Protein AF-A0A9W4EVL5-F1 (afdb_monomer_lite)

Foldseek 3Di:
DDDDDPPPPVVVVVVVVPPPPPPVVVVVVVVVVVVVVVVVVVVVVVVVVCVVCVVVDPPLVVVLCVVCVVVVVVLVVVVVVLVVVLVVQLVVCVVVVPVVSNVVSVVCSVVVVVVSVVVCVVVVVVVVVVSVVVSVVVVVVPD

Secondary structure (DSSP, 8-state):
--PPP-TTSHHHHHTTSSS----HHHHHHHHHHHHHHHHHHHHHHHHHHHHHHHHHS-HHHHHHHHHHHHHHHHHHHHHHHHHHHHHHHHHHHHHTT-HHHHHHHHHHHHHHHHHHHHHHHHHHHHHHHHHHHHHHHHHHTT-

Organism: Bacillus thuringiensis subsp. tolworthi (NCBI:txid1442)

pLDDT: mean 71.2, std 13.58, range [39.56, 95.06]

Structure (mmCIF, N/CA/C/O backbone):
data_AF-A0A9W4EVL5-F1
#
_entry.id   AF-A0A9W4EVL5-F1
#
loop_
_atom_site.group_PDB
_atom_site.id
_atom_site.type_symbol
_atom_site.label_atom_id
_atom_site.label_alt_id
_atom_site.label_comp_id
_atom_site.label_asym_id
_atom_site.label_entity_id
_atom_site.label_seq_id
_atom_site.pdbx_PDB_ins_code
_atom_site.Cartn_x
_atom_site.Cartn_y
_atom_site.Cartn_z
_atom_site.occupancy
_atom_site.B_iso_or_equiv
_atom_site.auth_seq_id
_atom_site.auth_comp_id
_atom_site.auth_asym_id
_atom_site.auth_atom_id
_atom_site.pdbx_PDB_model_num
ATOM 1 N N . MET A 1 1 ? -37.205 37.446 54.147 1.00 54.25 1 MET A N 1
ATOM 2 C CA . MET A 1 1 ? -35.728 37.504 54.103 1.00 54.25 1 MET A CA 1
ATOM 3 C C . MET A 1 1 ? -35.204 36.149 53.656 1.00 54.25 1 MET A C 1
ATOM 5 O O . MET A 1 1 ? -35.253 35.211 54.437 1.00 54.25 1 MET A O 1
ATOM 9 N N . LYS A 1 2 ? -34.784 36.023 52.392 1.00 45.16 2 LYS A N 1
ATOM 10 C CA . LYS A 1 2 ? -34.043 34.858 51.892 1.00 45.16 2 LYS A CA 1
ATOM 11 C C . LYS A 1 2 ? -32.695 35.385 51.367 1.00 45.16 2 LYS A C 1
ATOM 13 O O . LYS A 1 2 ? -32.730 36.319 50.567 1.00 45.16 2 LYS A O 1
ATOM 18 N N . PRO A 1 3 ? -31.556 34.903 51.891 1.00 57.59 3 PRO A N 1
ATOM 19 C CA . PRO A 1 3 ? -30.225 35.399 51.539 1.00 57.59 3 PRO A CA 1
ATOM 20 C C . PRO A 1 3 ? -29.829 35.042 50.088 1.00 57.59 3 PRO A C 1
ATOM 22 O O . PRO A 1 3 ? -30.482 34.192 49.477 1.00 57.59 3 PRO A O 1
ATOM 25 N N . PRO A 1 4 ? -28.819 35.741 49.530 1.00 51.91 4 PRO A N 1
ATOM 26 C CA . PRO A 1 4 ? -28.567 35.859 48.092 1.00 51.91 4 PRO A CA 1
ATOM 27 C C . PRO A 1 4 ? -28.114 34.557 47.425 1.00 51.91 4 PRO A C 1
ATOM 29 O O . PRO A 1 4 ? -27.513 33.689 48.055 1.00 51.91 4 PRO A O 1
ATOM 32 N N . ALA A 1 5 ? -28.414 34.458 46.128 1.00 58.22 5 ALA A N 1
ATOM 33 C CA . ALA A 1 5 ? -27.964 33.395 45.245 1.00 58.22 5 ALA A CA 1
ATOM 34 C C . ALA A 1 5 ? -26.427 33.328 45.219 1.00 58.22 5 ALA A C 1
ATOM 36 O O . ALA A 1 5 ? -25.736 34.312 44.949 1.00 58.22 5 ALA A O 1
ATOM 37 N N . ASP A 1 6 ? -25.917 32.147 45.559 1.00 55.03 6 ASP A N 1
ATOM 38 C CA . ASP A 1 6 ? -24.513 31.755 45.499 1.00 55.03 6 ASP A CA 1
ATOM 39 C C . ASP A 1 6 ? -24.130 31.513 44.032 1.00 55.03 6 ASP A C 1
ATOM 41 O O . ASP A 1 6 ? -24.071 30.384 43.549 1.00 55.03 6 ASP A O 1
ATOM 45 N N . ASN A 1 7 ? -23.906 32.615 43.315 1.00 56.81 7 ASN A N 1
ATOM 46 C CA . ASN A 1 7 ? -23.470 32.654 41.915 1.00 56.81 7 ASN A CA 1
ATOM 47 C C . ASN A 1 7 ? -21.989 32.246 41.752 1.00 56.81 7 ASN A C 1
ATOM 49 O O . ASN A 1 7 ? -21.403 32.434 40.690 1.00 56.81 7 ASN A O 1
ATOM 53 N N . ASN A 1 8 ? -21.350 31.738 42.813 1.00 55.66 8 ASN A N 1
ATOM 54 C CA . ASN A 1 8 ? -19.906 31.529 42.877 1.00 55.66 8 ASN A CA 1
ATOM 55 C C . ASN A 1 8 ? -19.492 30.063 42.655 1.00 55.66 8 ASN A C 1
ATOM 57 O O . ASN A 1 8 ? -18.308 29.738 42.726 1.00 55.66 8 ASN A O 1
ATOM 61 N N . LYS A 1 9 ? -20.454 29.170 42.381 1.00 52.34 9 LYS A N 1
ATOM 62 C CA . LYS A 1 9 ? -20.202 27.742 42.111 1.00 52.34 9 LYS A CA 1
ATOM 63 C C . LYS A 1 9 ? -20.114 27.399 40.625 1.00 52.34 9 LYS A C 1
ATOM 65 O O . LYS A 1 9 ? -19.388 26.480 40.266 1.00 52.34 9 LYS A O 1
ATOM 70 N N . GLU A 1 10 ? -20.756 28.177 39.756 1.00 54.16 10 GLU A N 1
ATOM 71 C CA . GLU A 1 10 ? -20.760 27.914 38.308 1.00 54.16 10 GLU A CA 1
ATOM 72 C C . GLU A 1 10 ? -19.424 28.279 37.632 1.00 54.16 10 GLU A C 1
ATOM 74 O O . GLU A 1 10 ? -19.000 27.611 36.691 1.00 54.16 10 GLU A O 1
ATOM 79 N N . GLY A 1 11 ? -18.700 29.280 38.150 1.00 48.19 11 GLY A N 1
ATOM 80 C CA . GLY A 1 11 ? -17.384 29.680 37.626 1.00 48.19 11 GLY A CA 1
ATOM 81 C C . GLY A 1 11 ? -16.225 28.745 38.003 1.00 48.19 11 GLY A C 1
ATOM 82 O O . GLY A 1 11 ? -15.174 28.781 37.367 1.00 48.19 11 GLY A O 1
ATOM 83 N N . ALA A 1 12 ? -16.399 27.901 39.026 1.00 52.81 12 ALA A N 1
ATOM 84 C CA . ALA A 1 12 ? -15.363 26.977 39.493 1.00 52.81 12 ALA A CA 1
ATOM 85 C C . ALA A 1 12 ? -15.447 25.590 38.826 1.00 52.81 12 ALA A C 1
ATOM 87 O O . ALA A 1 12 ? -14.440 24.882 38.761 1.00 52.81 12 ALA A O 1
ATOM 88 N N . GLU A 1 13 ? -16.620 25.205 38.312 1.00 51.34 13 GLU A N 1
ATOM 89 C CA . GLU A 1 13 ? -16.799 23.946 37.578 1.00 51.34 13 GLU A CA 1
ATOM 90 C C . GLU A 1 13 ? -16.511 24.086 36.079 1.00 51.34 13 GLU A C 1
ATOM 92 O O . GLU A 1 13 ? -15.956 23.164 35.489 1.00 51.34 13 GLU A O 1
ATOM 97 N N . SER A 1 14 ? -16.762 25.246 35.463 1.00 49.12 14 SER A N 1
ATOM 98 C CA . SER A 1 14 ? -16.432 25.473 34.046 1.00 49.12 14 SER A CA 1
ATOM 99 C C . SER A 1 14 ? -14.920 25.434 33.769 1.00 49.12 14 SER A C 1
ATOM 101 O O . SER A 1 14 ? -14.491 24.882 32.759 1.00 49.12 14 SER A O 1
ATOM 103 N N . HIS A 1 15 ? -14.093 25.901 34.710 1.00 47.28 15 HIS A N 1
ATOM 104 C CA . HIS A 1 15 ? -12.629 25.885 34.589 1.00 47.28 15 HIS A CA 1
ATOM 105 C C . HIS A 1 15 ? -11.966 24.520 34.845 1.00 47.28 15 HIS A C 1
ATOM 107 O O . HIS A 1 15 ? -10.777 24.354 34.569 1.00 47.28 15 HIS A O 1
ATOM 113 N N . LYS A 1 16 ? -12.703 23.524 35.354 1.00 44.81 16 LYS A N 1
ATOM 114 C CA . LYS A 1 16 ? -12.183 22.161 35.582 1.00 44.81 16 LYS A CA 1
ATOM 115 C C . LYS A 1 16 ? -12.372 21.227 34.387 1.00 44.81 16 LYS A C 1
ATOM 117 O O . LYS A 1 16 ? -11.746 20.175 34.334 1.00 44.81 16 LYS A O 1
ATOM 122 N N . LEU A 1 17 ? -13.203 21.624 33.428 1.00 52.88 17 LEU A N 1
ATOM 123 C CA . LEU A 1 17 ? -13.528 20.836 32.237 1.00 52.88 17 LEU A CA 1
ATOM 124 C C . LEU A 1 17 ? -12.538 21.112 31.090 1.00 52.88 17 LEU A C 1
ATOM 126 O O . LEU A 1 17 ? -12.520 20.389 30.098 1.00 52.88 17 LEU A O 1
ATOM 130 N N . GLU A 1 18 ? -11.679 22.124 31.244 1.00 50.91 18 GLU A N 1
ATOM 131 C CA . GLU A 1 18 ? -10.698 22.541 30.236 1.00 50.91 18 GLU A CA 1
ATOM 132 C C . GLU A 1 18 ? -9.295 21.933 30.454 1.00 50.91 18 GLU A C 1
ATOM 134 O O . GLU A 1 18 ? -8.470 21.950 29.544 1.00 50.91 18 GLU A O 1
ATOM 139 N N . SER A 1 19 ? -9.008 21.340 31.625 1.00 49.78 19 SER A N 1
ATOM 140 C CA . SER A 1 19 ? -7.649 20.894 31.994 1.00 49.78 19 SER A CA 1
ATOM 141 C C . SER A 1 19 ? -7.402 19.377 32.003 1.00 49.78 19 SER A C 1
ATOM 143 O O . SER A 1 19 ? -6.265 18.960 32.218 1.00 49.78 19 SER A O 1
ATOM 145 N N . GLU A 1 20 ? -8.397 18.543 31.673 1.00 48.78 20 GLU A N 1
ATOM 146 C CA . GLU A 1 20 ? -8.204 17.096 31.429 1.00 48.78 20 GLU A CA 1
ATOM 147 C C . GLU A 1 20 ? -8.222 16.696 29.943 1.00 48.78 20 GLU A C 1
ATOM 149 O O . GLU A 1 20 ? -8.178 15.515 29.591 1.00 48.78 20 GLU A O 1
ATOM 154 N N . SER A 1 21 ? -8.189 17.670 29.031 1.00 49.25 21 SER A N 1
ATOM 155 C CA . SER A 1 21 ? -7.876 17.390 27.633 1.00 49.25 21 SER A CA 1
ATOM 156 C C . SER A 1 21 ? -6.372 17.141 27.519 1.00 49.25 21 SER A C 1
ATOM 158 O O . SER A 1 21 ? -5.583 18.065 27.310 1.00 49.25 21 SER A O 1
ATOM 160 N N . LYS A 1 22 ? -5.937 15.878 27.663 1.00 58.12 22 LYS A N 1
ATOM 161 C CA . LYS A 1 22 ? -4.644 15.456 27.095 1.00 58.12 22 LYS A CA 1
ATOM 162 C C . LYS A 1 22 ? -4.598 16.045 25.686 1.00 58.12 22 LYS A C 1
ATOM 164 O O . LYS A 1 22 ? -5.509 15.740 24.915 1.00 58.12 22 LYS A O 1
ATOM 169 N N . PRO A 1 23 ? -3.602 16.884 25.346 1.00 61.34 23 PRO A N 1
ATOM 170 C CA . PRO A 1 23 ? -3.645 17.660 24.121 1.00 61.34 23 PRO A CA 1
ATOM 171 C C . PRO A 1 23 ? -3.837 16.686 22.968 1.00 61.34 23 PRO A C 1
ATOM 173 O O . PRO A 1 23 ? -2.976 15.845 22.714 1.00 61.34 23 PRO A O 1
ATOM 176 N N . ILE A 1 24 ? -4.992 16.766 22.307 1.00 63.97 24 ILE A N 1
ATOM 177 C CA . ILE A 1 24 ? -5.387 15.886 21.199 1.00 63.97 24 ILE A CA 1
ATOM 178 C C . ILE A 1 24 ? -4.279 15.9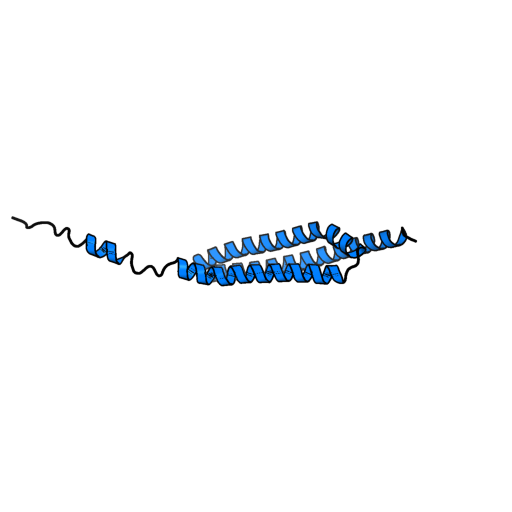01 20.133 1.00 63.97 24 ILE A C 1
ATOM 180 O O . ILE A 1 24 ? -3.944 14.875 19.550 1.00 63.97 24 ILE A O 1
ATOM 184 N N . TRP A 1 25 ? -3.591 17.039 20.012 1.00 69.19 25 TRP A N 1
ATOM 185 C CA . TRP A 1 25 ? -2.368 17.250 19.242 1.00 69.19 25 TRP A CA 1
ATOM 186 C C . TRP A 1 25 ? -1.228 16.262 19.526 1.00 69.19 25 TRP A C 1
ATOM 188 O O . TRP A 1 25 ? -0.523 15.881 18.597 1.00 69.19 25 TRP A O 1
ATOM 198 N N . LYS A 1 26 ? -1.037 15.809 20.770 1.00 72.62 26 LYS A N 1
ATOM 199 C CA . LYS A 1 26 ? -0.008 14.823 21.149 1.00 72.62 26 LYS A CA 1
ATOM 200 C C . LYS A 1 26 ? -0.378 13.406 20.697 1.00 72.62 26 LYS A C 1
ATOM 202 O O . LYS A 1 26 ? 0.486 12.677 20.223 1.00 72.62 26 LYS A O 1
ATOM 207 N N . SER A 1 27 ? -1.661 13.037 20.765 1.00 69.06 27 SER A N 1
ATOM 208 C CA . SER A 1 27 ? -2.149 11.768 20.194 1.00 69.06 27 SER A CA 1
ATOM 209 C C . SER A 1 27 ? -2.168 11.796 18.666 1.00 69.06 27 SER A C 1
ATOM 211 O O . SER A 1 27 ? -1.765 10.827 18.030 1.00 69.06 27 SER A O 1
ATOM 213 N N . MET A 1 28 ? -2.573 12.917 18.063 1.00 77.31 28 MET A N 1
ATOM 214 C CA . MET A 1 28 ? -2.560 13.095 16.611 1.00 77.31 28 MET A CA 1
ATOM 215 C C . MET A 1 28 ? -1.137 13.069 16.059 1.00 77.31 28 MET A C 1
ATOM 217 O O . MET A 1 28 ? -0.908 12.394 15.067 1.00 77.31 28 MET A O 1
ATOM 221 N N . SER A 1 29 ? -0.168 13.724 16.708 1.00 78.38 29 SER A N 1
ATOM 222 C CA . SER A 1 29 ? 1.241 13.684 16.282 1.00 78.38 29 SER A CA 1
ATOM 223 C C . SER A 1 29 ? 1.862 12.295 16.437 1.00 78.38 29 SER A C 1
ATOM 225 O O . SER A 1 29 ? 2.562 11.852 15.529 1.00 78.38 29 SER A O 1
ATOM 227 N N . MET A 1 30 ? 1.541 11.549 17.500 1.00 85.00 30 MET A N 1
ATOM 228 C CA . MET A 1 30 ? 1.991 10.158 17.647 1.00 85.00 30 MET A CA 1
ATOM 229 C C . MET A 1 30 ? 1.399 9.211 16.585 1.00 85.00 30 MET A C 1
ATOM 231 O O . MET A 1 30 ? 2.000 8.180 16.303 1.00 85.00 30 MET A O 1
ATOM 235 N N . PHE A 1 31 ? 0.266 9.562 15.964 1.00 84.50 31 PHE A N 1
ATOM 236 C CA . PHE A 1 31 ? -0.319 8.829 14.832 1.00 84.50 31 PHE A CA 1
ATOM 237 C C . PHE A 1 31 ? 0.176 9.348 13.468 1.00 84.50 31 PHE A C 1
ATOM 239 O O . PHE A 1 31 ? 0.420 8.568 12.550 1.00 84.50 31 PHE A O 1
ATOM 246 N N . LEU A 1 32 ? 0.384 10.663 13.336 1.00 87.50 32 LEU A N 1
ATOM 247 C CA . LEU A 1 32 ? 0.889 11.305 12.120 1.00 87.50 32 LEU A CA 1
ATOM 248 C C . LEU A 1 32 ? 2.327 10.898 11.817 1.00 87.50 32 LEU A C 1
ATOM 250 O O . LEU A 1 32 ? 2.641 10.639 10.665 1.00 87.50 32 LEU A O 1
ATOM 254 N N . VAL A 1 33 ? 3.198 10.838 12.827 1.00 90.44 33 VAL A N 1
ATOM 255 C CA . VAL A 1 33 ? 4.610 10.465 12.646 1.00 90.44 33 VAL A CA 1
ATOM 256 C C . VAL A 1 33 ? 4.754 9.098 11.959 1.00 90.44 33 VAL A C 1
ATOM 258 O O . VAL A 1 33 ? 5.390 9.045 10.905 1.00 90.44 33 VAL A O 1
ATOM 261 N N . PRO A 1 34 ? 4.150 8.001 12.461 1.00 91.44 34 PRO A N 1
ATOM 262 C CA . PRO A 1 34 ? 4.226 6.709 11.787 1.00 91.44 34 PRO A CA 1
ATOM 263 C C . PRO A 1 34 ? 3.479 6.692 10.447 1.00 91.44 34 PRO A C 1
ATOM 265 O O . PRO A 1 34 ? 3.949 6.043 9.516 1.00 91.44 34 PRO A O 1
ATOM 268 N N . LEU A 1 35 ? 2.371 7.429 10.301 1.00 89.75 35 LEU A N 1
ATOM 269 C CA . LEU A 1 35 ? 1.641 7.528 9.032 1.00 89.75 35 LEU A CA 1
ATOM 270 C C . LEU A 1 35 ? 2.486 8.190 7.932 1.00 89.75 35 LEU A C 1
ATOM 272 O O . LEU A 1 35 ? 2.580 7.675 6.818 1.00 89.75 35 LEU A O 1
ATOM 276 N N . LEU A 1 36 ? 3.117 9.322 8.240 1.00 92.06 36 LEU A N 1
ATOM 277 C CA . LEU A 1 36 ? 3.995 10.047 7.324 1.00 92.06 36 LEU A CA 1
ATOM 278 C C . LEU A 1 36 ? 5.230 9.216 6.996 1.00 92.06 36 LEU A C 1
ATOM 280 O O . LEU A 1 36 ? 5.584 9.085 5.828 1.00 92.06 36 LEU A O 1
ATOM 284 N N . LEU A 1 37 ? 5.844 8.598 8.008 1.00 93.62 37 LEU A N 1
ATOM 285 C CA . LEU A 1 37 ? 6.991 7.721 7.812 1.00 93.62 37 LEU A CA 1
ATOM 286 C C . LEU A 1 37 ? 6.633 6.543 6.897 1.00 93.62 37 LEU A C 1
ATOM 288 O O . LEU A 1 37 ? 7.369 6.261 5.957 1.00 93.62 37 LEU A O 1
ATOM 292 N N . SER A 1 38 ? 5.476 5.908 7.105 1.00 93.19 38 SER A N 1
ATOM 293 C CA . SER A 1 38 ? 4.972 4.837 6.240 1.00 93.19 38 SER A CA 1
ATOM 294 C C . SER A 1 38 ? 4.799 5.299 4.789 1.00 93.19 38 SER A C 1
ATOM 296 O O . SER A 1 38 ? 5.269 4.615 3.881 1.00 93.19 38 SER A O 1
ATOM 298 N N . ASN A 1 39 ? 4.217 6.482 4.562 1.00 93.81 39 ASN A N 1
ATOM 299 C CA . ASN A 1 39 ? 4.060 7.052 3.219 1.00 93.81 39 ASN A CA 1
ATOM 300 C C . ASN A 1 39 ? 5.411 7.371 2.556 1.00 93.81 39 ASN A C 1
ATOM 302 O O . ASN A 1 39 ? 5.602 7.100 1.368 1.00 93.81 39 ASN A O 1
ATOM 306 N N . VAL A 1 40 ? 6.373 7.912 3.310 1.00 95.06 40 VAL A N 1
ATOM 307 C CA . VAL A 1 40 ? 7.728 8.195 2.811 1.00 95.06 40 VAL A CA 1
ATOM 308 C C . VAL A 1 40 ? 8.445 6.901 2.443 1.00 95.06 40 VAL A C 1
ATOM 310 O O . VAL A 1 40 ? 8.964 6.796 1.334 1.00 95.06 40 VAL A O 1
ATOM 313 N N . LEU A 1 41 ? 8.436 5.894 3.321 1.00 94.12 41 LEU A N 1
ATOM 314 C CA . LEU A 1 41 ? 9.039 4.586 3.045 1.00 94.12 41 LEU A CA 1
ATOM 315 C C . LEU A 1 41 ? 8.408 3.930 1.814 1.00 94.12 41 LEU A C 1
ATOM 317 O O . LEU A 1 41 ? 9.125 3.394 0.971 1.00 94.12 41 LEU A O 1
ATOM 321 N N . GLN A 1 42 ? 7.083 4.009 1.683 1.00 91.00 42 GLN A N 1
ATOM 322 C CA . GLN A 1 42 ? 6.373 3.500 0.515 1.00 91.00 42 GLN A CA 1
ATOM 323 C C . GLN A 1 42 ? 6.815 4.214 -0.771 1.00 91.00 42 GLN A C 1
ATOM 325 O O . GLN A 1 42 ? 7.129 3.551 -1.758 1.00 91.00 42 GLN A O 1
ATOM 330 N N . SER A 1 43 ? 6.896 5.546 -0.751 1.00 91.19 43 SER A N 1
ATOM 331 C CA . SER A 1 43 ? 7.311 6.360 -1.903 1.00 91.19 43 SER A CA 1
ATOM 332 C C . SER A 1 43 ? 8.759 6.073 -2.301 1.00 91.19 43 SER A C 1
ATOM 334 O O . SER A 1 43 ? 9.061 5.856 -3.472 1.00 91.19 43 SER A O 1
ATOM 336 N N . VAL A 1 44 ? 9.657 5.989 -1.318 1.00 93.94 44 VAL A N 1
ATOM 337 C CA . VAL A 1 44 ? 11.061 5.619 -1.522 1.00 93.94 44 VAL A CA 1
ATOM 338 C C . VAL A 1 44 ? 11.164 4.217 -2.127 1.00 93.94 44 VAL A C 1
ATOM 340 O O . VAL A 1 44 ? 11.908 4.030 -3.084 1.00 93.94 44 VAL A O 1
ATOM 343 N N . GLY A 1 45 ? 10.373 3.251 -1.653 1.00 89.56 45 GLY A N 1
ATOM 344 C CA . GLY A 1 45 ? 10.313 1.908 -2.235 1.00 89.56 45 GLY A CA 1
ATOM 345 C C . GLY A 1 45 ? 9.879 1.903 -3.704 1.00 89.56 45 GLY A C 1
ATOM 346 O O . GLY A 1 45 ? 10.496 1.219 -4.521 1.00 89.56 45 GLY A O 1
ATOM 347 N N . GLN A 1 46 ? 8.873 2.706 -4.064 1.00 85.81 46 GLN A N 1
ATOM 348 C CA . GLN A 1 46 ? 8.445 2.862 -5.460 1.00 85.81 46 GLN A CA 1
ATOM 349 C C . GLN A 1 46 ? 9.561 3.459 -6.331 1.00 85.81 46 GLN A C 1
ATOM 351 O O . GLN A 1 46 ? 9.829 2.951 -7.421 1.00 85.81 46 GLN A O 1
ATOM 356 N N . LEU A 1 47 ? 10.261 4.485 -5.833 1.00 86.69 47 LEU A N 1
ATOM 357 C CA . LEU A 1 47 ? 11.395 5.104 -6.526 1.00 86.69 47 LEU A CA 1
ATOM 358 C C . LEU A 1 47 ? 12.564 4.128 -6.702 1.00 86.69 47 LEU A C 1
ATOM 360 O O . LEU A 1 47 ? 13.126 4.039 -7.790 1.00 86.69 47 LEU A O 1
ATOM 364 N N . PHE A 1 48 ? 12.908 3.356 -5.669 1.00 87.00 48 PHE A N 1
ATOM 365 C CA . PHE A 1 48 ? 13.926 2.310 -5.771 1.00 87.00 48 PHE A CA 1
ATOM 366 C C . PHE A 1 48 ? 13.541 1.248 -6.796 1.00 87.00 48 PHE A C 1
ATOM 368 O O . PHE A 1 48 ? 14.380 0.880 -7.613 1.00 87.00 48 PHE A O 1
ATOM 375 N N . GLY A 1 49 ? 12.285 0.794 -6.803 1.00 82.19 49 GLY A N 1
ATOM 376 C CA . GLY A 1 49 ? 11.781 -0.130 -7.817 1.00 82.19 49 GLY A CA 1
ATOM 377 C C . GLY A 1 49 ? 11.966 0.426 -9.228 1.00 82.19 49 GLY A C 1
ATOM 378 O O . GLY A 1 49 ? 12.519 -0.255 -10.085 1.00 82.19 49 GLY A O 1
ATOM 379 N N . MET A 1 50 ? 11.602 1.691 -9.449 1.00 75.44 50 MET A N 1
ATOM 380 C CA . MET A 1 50 ? 11.768 2.361 -10.740 1.00 75.44 50 MET A CA 1
ATOM 381 C C . MET A 1 50 ? 13.238 2.520 -11.147 1.00 75.44 50 MET A C 1
ATOM 383 O O . MET A 1 50 ? 13.574 2.281 -12.302 1.00 75.44 50 MET A O 1
ATOM 387 N N . VAL A 1 51 ? 14.127 2.894 -10.224 1.00 80.81 51 VAL A N 1
ATOM 388 C CA . VAL A 1 51 ? 15.565 3.062 -10.498 1.00 80.81 51 VAL A CA 1
ATOM 389 C C . VAL A 1 51 ? 16.241 1.718 -10.768 1.00 80.81 51 VAL A C 1
ATOM 391 O O . VAL A 1 51 ? 17.050 1.615 -11.687 1.00 80.81 51 VAL A O 1
ATOM 394 N N . VAL A 1 52 ? 15.914 0.680 -9.993 1.00 78.12 52 VAL A N 1
ATOM 395 C CA . VAL A 1 52 ? 16.451 -0.672 -10.196 1.00 78.12 52 VAL A CA 1
ATOM 396 C C . VAL A 1 52 ? 15.946 -1.232 -11.518 1.00 78.12 52 VAL A C 1
ATOM 398 O O . VAL A 1 52 ? 16.759 -1.633 -12.337 1.00 78.12 52 VAL A O 1
ATOM 401 N N . VAL A 1 53 ? 14.643 -1.181 -11.792 1.00 68.69 53 VAL A N 1
ATOM 402 C CA . VAL A 1 53 ? 14.093 -1.605 -13.087 1.00 68.69 53 VAL A CA 1
ATOM 403 C C . VAL A 1 53 ? 14.726 -0.786 -14.216 1.00 68.69 53 VAL A C 1
ATOM 405 O O . VAL A 1 53 ? 15.293 -1.364 -15.132 1.00 68.69 53 VAL A O 1
ATOM 408 N N . GLY A 1 54 ? 14.771 0.542 -14.113 1.00 66.69 54 GLY A N 1
ATOM 409 C CA . GLY A 1 54 ? 15.330 1.421 -15.145 1.00 66.69 54 GLY A CA 1
ATOM 410 C C . GLY A 1 54 ? 16.829 1.246 -15.419 1.00 66.69 54 GLY A C 1
ATOM 411 O O . GLY A 1 54 ? 17.282 1.581 -16.508 1.00 66.69 54 GLY A O 1
ATOM 412 N N . ARG A 1 55 ? 17.614 0.711 -14.471 1.00 68.12 55 ARG A N 1
ATOM 413 C CA . ARG A 1 55 ? 19.042 0.405 -14.686 1.00 68.12 55 ARG A CA 1
ATOM 414 C C . ARG A 1 55 ? 19.275 -0.972 -15.315 1.00 68.12 55 ARG A C 1
ATOM 416 O O . ARG A 1 55 ? 20.349 -1.200 -15.863 1.00 68.12 55 ARG A O 1
ATOM 423 N N . TRP A 1 56 ? 18.306 -1.883 -15.209 1.00 61.94 56 TRP A N 1
ATOM 424 C CA . TRP A 1 56 ? 18.375 -3.246 -15.754 1.00 61.94 56 TRP A CA 1
ATOM 425 C C . TRP A 1 56 ? 17.666 -3.380 -17.108 1.00 61.94 56 TRP A C 1
ATOM 427 O O . TRP A 1 56 ? 18.034 -4.236 -17.907 1.00 61.94 56 TRP A O 1
ATOM 437 N N . LEU A 1 57 ? 16.673 -2.532 -17.366 1.00 59.91 57 LEU A N 1
ATOM 438 C CA . LEU A 1 57 ? 15.844 -2.527 -18.562 1.00 59.91 57 LEU A CA 1
ATOM 439 C C . LEU A 1 57 ? 16.383 -1.464 -19.536 1.00 59.91 57 LEU A C 1
ATOM 441 O O . LEU A 1 57 ? 16.423 -0.276 -19.222 1.00 59.91 57 LEU A O 1
ATOM 445 N N . GLY A 1 58 ? 16.857 -1.890 -20.710 1.00 60.44 58 GLY A N 1
ATOM 446 C CA . GLY A 1 58 ? 17.364 -0.984 -21.750 1.00 60.44 58 GLY A CA 1
ATOM 447 C C . GLY A 1 58 ? 16.259 -0.087 -22.330 1.00 60.44 58 GLY A C 1
ATOM 448 O O . GLY A 1 58 ? 15.082 -0.263 -22.034 1.00 60.44 58 GLY A O 1
ATOM 449 N N . VAL A 1 59 ? 16.602 0.859 -23.213 1.00 59.84 59 VAL A N 1
ATOM 450 C CA . VAL A 1 59 ? 15.659 1.854 -23.788 1.00 59.84 59 VAL A CA 1
ATOM 451 C C . VAL A 1 59 ? 14.368 1.229 -24.367 1.00 59.84 59 VAL A C 1
ATOM 453 O O . VAL A 1 59 ? 13.302 1.836 -24.285 1.00 59.84 59 VAL A O 1
ATOM 456 N N . ASN A 1 60 ? 14.436 -0.007 -24.881 1.00 59.59 60 ASN A N 1
ATOM 457 C CA . ASN A 1 60 ? 13.277 -0.764 -25.383 1.00 59.59 60 ASN A CA 1
ATOM 458 C C . ASN A 1 60 ? 12.297 -1.217 -24.291 1.00 59.59 60 ASN A C 1
ATOM 460 O O . ASN A 1 60 ? 11.089 -1.230 -24.507 1.00 59.59 60 ASN A O 1
ATOM 464 N N . ASP A 1 61 ? 12.797 -1.567 -23.116 1.00 59.72 61 ASP A N 1
ATOM 465 C CA . ASP A 1 61 ? 11.969 -2.034 -22.011 1.00 59.72 61 ASP A CA 1
ATOM 466 C C . ASP A 1 61 ? 11.270 -0.860 -21.296 1.00 59.72 61 ASP A C 1
ATOM 468 O O . ASP A 1 61 ? 10.148 -0.984 -20.803 1.00 59.72 61 ASP A O 1
ATOM 472 N N . LEU A 1 62 ? 11.894 0.324 -21.302 1.00 59.38 62 LEU A N 1
ATOM 473 C CA . LEU A 1 62 ? 11.301 1.548 -20.760 1.00 59.38 62 LEU A CA 1
ATOM 474 C C . LEU A 1 62 ? 10.098 2.031 -21.598 1.00 59.38 62 LEU A C 1
ATOM 476 O O . LEU A 1 62 ? 9.124 2.544 -21.044 1.00 59.38 62 LEU A O 1
ATOM 480 N N . ALA A 1 63 ? 10.131 1.819 -22.920 1.00 64.31 63 ALA A N 1
ATOM 481 C CA . ALA A 1 63 ? 9.002 2.081 -23.818 1.00 64.31 63 ALA A CA 1
ATOM 482 C C . ALA A 1 63 ? 7.829 1.107 -23.592 1.00 64.31 63 ALA A C 1
ATOM 484 O O . ALA A 1 63 ? 6.666 1.501 -23.673 1.00 64.31 63 ALA A O 1
ATOM 485 N N . ALA A 1 64 ? 8.115 -0.151 -23.248 1.00 64.88 64 ALA A N 1
ATOM 486 C CA . ALA A 1 64 ? 7.082 -1.108 -22.858 1.00 64.88 64 ALA A CA 1
ATOM 487 C C . ALA A 1 64 ? 6.417 -0.710 -21.527 1.00 64.88 64 ALA A C 1
ATOM 489 O O . ALA A 1 64 ? 5.193 -0.769 -21.404 1.00 64.88 64 ALA A O 1
ATOM 490 N N . ILE A 1 65 ? 7.200 -0.226 -20.553 1.00 69.25 65 ILE A N 1
ATOM 491 C CA . ILE A 1 65 ? 6.681 0.262 -19.266 1.00 69.25 65 ILE A CA 1
ATOM 492 C C . ILE A 1 65 ? 5.743 1.461 -19.454 1.00 69.25 65 ILE A C 1
ATOM 494 O O . ILE A 1 65 ? 4.689 1.503 -18.820 1.00 69.25 65 ILE A O 1
ATOM 498 N N . SER A 1 66 ? 6.074 2.421 -20.326 1.00 68.62 66 SER A N 1
ATOM 499 C CA . SER A 1 66 ? 5.215 3.593 -20.555 1.00 68.62 66 SER A CA 1
ATOM 500 C C . SER A 1 66 ? 3.883 3.229 -21.221 1.00 68.62 66 SER A C 1
ATOM 502 O O . SER A 1 66 ? 2.853 3.798 -20.863 1.00 68.62 66 SER A O 1
ATOM 504 N N . ALA A 1 67 ? 3.872 2.229 -22.111 1.00 71.62 67 ALA A N 1
ATOM 505 C CA . ALA A 1 67 ? 2.646 1.680 -22.691 1.00 71.62 67 ALA A CA 1
ATOM 506 C C . ALA A 1 67 ? 1.799 0.900 -21.666 1.00 71.62 67 ALA A C 1
ATOM 508 O O . ALA A 1 67 ? 0.572 0.904 -21.746 1.00 71.62 67 ALA A O 1
ATOM 509 N N . PHE A 1 68 ? 2.435 0.267 -20.675 1.00 73.12 68 PHE A N 1
ATOM 510 C CA . PHE A 1 68 ? 1.745 -0.457 -19.600 1.00 73.12 68 PHE A CA 1
ATOM 511 C C . PHE A 1 68 ? 1.273 0.443 -18.453 1.00 73.12 68 PHE A C 1
ATOM 513 O O . PHE A 1 68 ? 0.395 0.053 -17.683 1.00 73.12 68 PHE A O 1
ATOM 520 N N . PHE A 1 69 ? 1.828 1.650 -18.336 1.00 76.19 69 PHE A N 1
ATOM 521 C CA . PHE A 1 69 ? 1.567 2.562 -17.225 1.00 76.19 69 PHE A CA 1
ATOM 522 C C . PHE A 1 69 ? 0.077 2.912 -17.041 1.00 76.19 69 PHE A C 1
ATOM 524 O O . PHE A 1 69 ? -0.394 2.828 -15.907 1.00 76.19 69 PHE A O 1
ATOM 531 N N . PRO A 1 70 ? -0.713 3.225 -18.094 1.00 77.44 70 PRO A N 1
ATOM 532 C CA . PRO A 1 70 ? -2.144 3.503 -17.941 1.00 77.44 70 PRO A CA 1
ATOM 533 C C . PRO A 1 70 ? -2.938 2.292 -17.436 1.00 77.44 70 PRO A C 1
ATOM 535 O O . PRO A 1 70 ? -3.834 2.439 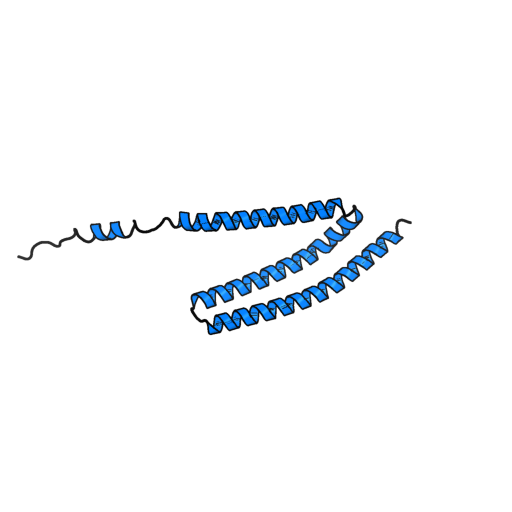-16.606 1.00 77.44 70 PRO A O 1
ATOM 538 N N . LEU A 1 71 ? -2.588 1.090 -17.902 1.00 75.94 71 LEU A N 1
ATOM 539 C CA . LEU A 1 71 ? -3.220 -0.152 -17.464 1.00 75.94 71 LEU A CA 1
ATOM 540 C C . LEU A 1 71 ? -2.887 -0.448 -16.000 1.00 75.94 71 LEU A C 1
ATOM 542 O O . LEU A 1 71 ? -3.784 -0.735 -15.210 1.00 75.94 71 LEU A O 1
ATOM 546 N N . PHE A 1 72 ? -1.610 -0.338 -15.630 1.00 78.19 72 PHE A N 1
ATOM 547 C CA . PHE A 1 72 ? -1.160 -0.501 -14.252 1.00 78.19 72 PHE A CA 1
ATOM 548 C C . PHE A 1 72 ? -1.840 0.510 -13.322 1.00 78.19 72 PHE A C 1
ATOM 550 O O . PHE A 1 72 ? -2.335 0.135 -12.262 1.00 78.19 72 PHE A O 1
ATOM 557 N N . PHE A 1 73 ? -1.935 1.773 -13.744 1.00 81.75 73 PHE A N 1
ATOM 558 C CA . PHE A 1 73 ? -2.625 2.817 -12.996 1.00 81.75 73 PHE A CA 1
ATOM 559 C C . PHE A 1 73 ? -4.103 2.480 -12.771 1.00 81.75 73 PHE A C 1
ATOM 561 O O . PHE A 1 73 ? -4.564 2.532 -11.634 1.00 81.75 73 PHE A O 1
ATOM 568 N N . LEU A 1 74 ? -4.829 2.059 -13.815 1.00 82.88 74 LEU A N 1
ATOM 569 C CA . LEU A 1 74 ? -6.230 1.635 -13.707 1.00 82.88 74 LEU A CA 1
ATOM 570 C C . LEU A 1 74 ? -6.389 0.491 -12.700 1.00 82.88 74 LEU A C 1
ATOM 572 O O . LEU A 1 74 ? -7.271 0.532 -11.842 1.00 82.88 74 LEU A O 1
ATOM 576 N N . LEU A 1 75 ? -5.498 -0.498 -12.776 1.00 78.31 75 LEU A N 1
ATOM 577 C CA .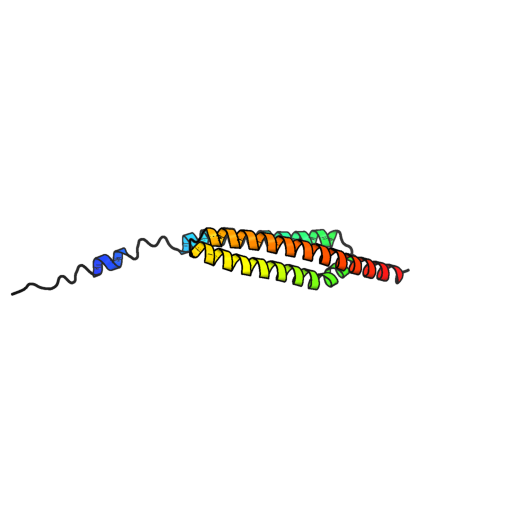 LEU A 1 75 ? -5.467 -1.646 -11.878 1.00 78.31 75 LEU A CA 1
ATOM 578 C C . LEU A 1 75 ? -5.306 -1.216 -10.414 1.00 78.31 75 LEU A C 1
ATOM 580 O O . LEU A 1 75 ? -6.084 -1.608 -9.545 1.00 78.31 75 LEU A O 1
ATOM 584 N N . VAL A 1 76 ? -4.301 -0.379 -10.150 1.00 81.94 76 VAL A N 1
ATOM 585 C CA . VAL A 1 76 ? -3.982 0.123 -8.813 1.00 81.94 76 VAL A CA 1
ATOM 586 C C . VAL A 1 76 ? -5.119 0.995 -8.281 1.00 81.94 76 VAL A C 1
ATOM 588 O O . VAL A 1 76 ? -5.540 0.805 -7.142 1.00 81.94 76 VAL A O 1
ATOM 591 N N . SER A 1 77 ? -5.677 1.898 -9.095 1.00 85.19 77 SER A N 1
ATOM 592 C CA . SER A 1 77 ? -6.831 2.720 -8.711 1.00 85.19 77 SER A CA 1
ATOM 593 C C . SER A 1 77 ? -8.051 1.874 -8.358 1.00 85.19 77 SER A C 1
ATOM 595 O O . SER A 1 77 ? -8.743 2.179 -7.388 1.00 85.19 77 SER A O 1
ATOM 597 N N . PHE A 1 78 ? -8.299 0.791 -9.095 1.00 83.50 78 PHE A N 1
ATOM 598 C CA . PHE A 1 78 ? -9.398 -0.124 -8.808 1.00 83.50 78 PHE A CA 1
ATOM 599 C C . PHE A 1 78 ? -9.214 -0.824 -7.454 1.00 83.50 78 PHE A C 1
ATOM 601 O O . PHE A 1 78 ? -10.123 -0.818 -6.622 1.00 83.50 78 PHE A O 1
ATOM 608 N N . VAL A 1 79 ? -8.011 -1.347 -7.188 1.00 80.25 79 VAL A N 1
ATOM 609 C CA . VAL A 1 79 ? -7.664 -1.981 -5.904 1.00 80.25 79 VAL A CA 1
ATOM 610 C C . VAL A 1 79 ? -7.797 -0.996 -4.741 1.00 80.25 79 VAL A C 1
ATOM 612 O O . VAL A 1 79 ? -8.405 -1.327 -3.722 1.00 80.25 79 VAL A O 1
ATOM 615 N N . ILE A 1 80 ? -7.285 0.229 -4.895 1.00 85.19 80 ILE A N 1
ATOM 616 C CA . ILE A 1 80 ? -7.416 1.286 -3.883 1.00 85.19 80 ILE A CA 1
ATOM 617 C C . ILE A 1 80 ? -8.892 1.635 -3.654 1.00 85.19 80 ILE A C 1
ATOM 619 O O . ILE A 1 80 ? -9.307 1.789 -2.506 1.00 85.19 80 ILE A O 1
ATOM 623 N N . GLY A 1 81 ? -9.703 1.717 -4.713 1.00 86.88 81 GLY A N 1
ATOM 624 C CA . GLY A 1 81 ? -11.137 1.995 -4.617 1.00 86.88 81 GLY A CA 1
ATOM 625 C C . GLY A 1 81 ? -11.887 0.948 -3.792 1.00 86.88 81 GLY A C 1
ATOM 626 O O . GLY A 1 81 ? -12.630 1.295 -2.873 1.00 86.88 81 GLY A O 1
ATOM 627 N N . ILE A 1 82 ? -11.638 -0.336 -4.058 1.00 81.44 82 ILE A N 1
ATOM 628 C CA . ILE A 1 82 ? -12.241 -1.443 -3.302 1.00 81.44 82 ILE A CA 1
ATOM 629 C C . ILE A 1 82 ? -11.749 -1.459 -1.854 1.00 81.44 82 ILE A C 1
ATOM 631 O O . ILE A 1 82 ? -12.557 -1.620 -0.936 1.00 81.44 82 ILE A O 1
ATOM 635 N N . GLY A 1 83 ? -10.446 -1.267 -1.632 1.00 82.44 83 GLY A N 1
ATOM 636 C CA . GLY A 1 83 ? -9.866 -1.211 -0.290 1.00 82.44 83 GLY A CA 1
ATOM 637 C C . GLY A 1 83 ? -10.454 -0.070 0.540 1.00 82.44 83 GLY A C 1
ATOM 638 O O . GLY A 1 83 ? -10.845 -0.274 1.688 1.00 82.44 83 GLY A O 1
ATOM 639 N N . SER A 1 84 ? -10.597 1.111 -0.065 1.00 83.25 84 SER A N 1
ATOM 640 C CA . SER A 1 84 ? -11.209 2.283 0.565 1.00 83.25 84 SER A CA 1
ATOM 641 C C . SER A 1 84 ? -12.688 2.047 0.897 1.00 83.25 84 SER A C 1
ATOM 643 O O . SER A 1 84 ? -13.095 2.227 2.045 1.00 83.25 84 SER A O 1
ATOM 645 N N . GLY A 1 85 ? -13.482 1.540 -0.055 1.00 82.25 85 GLY A N 1
ATOM 646 C CA . GLY A 1 85 ? -14.896 1.219 0.176 1.00 82.25 85 GLY A CA 1
ATOM 647 C C . GLY A 1 85 ? -15.105 0.160 1.264 1.00 82.25 85 GLY A C 1
ATOM 648 O O . GLY A 1 85 ? -15.983 0.302 2.116 1.00 82.25 85 GLY A O 1
ATOM 649 N N . SER A 1 86 ? -14.249 -0.862 1.294 1.00 79.00 86 SER A N 1
ATOM 650 C CA . SER A 1 86 ? -14.292 -1.913 2.317 1.00 79.00 86 SER A CA 1
ATOM 651 C C . SER A 1 86 ? -13.904 -1.377 3.698 1.00 79.00 86 SER A C 1
ATOM 653 O O . SER A 1 86 ? -14.576 -1.676 4.683 1.00 79.00 86 SER A O 1
ATOM 655 N N . SER A 1 87 ? -12.870 -0.532 3.778 1.00 79.31 87 SER A N 1
ATOM 656 C CA . SER A 1 87 ? -12.432 0.111 5.026 1.00 79.31 87 SER A CA 1
ATOM 657 C C . SER A 1 87 ? -13.541 0.961 5.661 1.00 79.31 87 SER A C 1
ATOM 659 O O . SER A 1 87 ? -13.754 0.896 6.872 1.00 79.31 87 SER A O 1
ATOM 661 N N . ILE A 1 88 ? -14.319 1.686 4.846 1.00 82.12 88 ILE A N 1
ATOM 662 C CA . ILE A 1 88 ? -15.476 2.467 5.317 1.00 82.12 88 ILE A CA 1
ATOM 663 C C . ILE A 1 88 ? -16.539 1.552 5.941 1.00 82.12 88 ILE A C 1
ATOM 665 O O . ILE A 1 88 ? -17.003 1.820 7.051 1.00 82.12 88 ILE A O 1
ATOM 669 N N . LEU A 1 89 ? -16.903 0.457 5.264 1.00 77.25 89 LEU A N 1
ATOM 670 C CA . LEU A 1 89 ? -17.887 -0.508 5.773 1.00 77.25 89 LEU A CA 1
ATOM 671 C C . LEU A 1 89 ? -17.421 -1.160 7.084 1.00 77.25 89 LEU A C 1
ATOM 673 O O . LEU A 1 89 ? -18.208 -1.298 8.022 1.00 77.25 89 LEU A O 1
ATOM 677 N N . ILE A 1 90 ? -16.134 -1.508 7.175 1.00 77.12 90 ILE A N 1
ATOM 678 C CA . ILE A 1 90 ? -15.520 -2.051 8.393 1.00 77.12 90 ILE A CA 1
ATOM 679 C C . ILE A 1 90 ? -15.582 -1.021 9.528 1.00 77.12 90 ILE A C 1
ATOM 681 O O . ILE A 1 90 ? -15.996 -1.362 10.635 1.00 77.12 90 ILE A O 1
ATOM 685 N N . GLY A 1 91 ? -15.238 0.242 9.259 1.00 78.50 91 GLY A N 1
ATOM 686 C CA . GLY A 1 91 ? -15.300 1.325 10.243 1.00 78.50 91 GLY A CA 1
ATOM 687 C C . GLY A 1 91 ? -16.714 1.566 10.777 1.00 78.50 91 GLY A C 1
ATOM 688 O O . GLY A 1 91 ? -16.899 1.729 11.984 1.00 78.50 91 GLY A O 1
ATOM 689 N N . GLN A 1 92 ? -17.727 1.510 9.905 1.00 78.69 92 GLN A N 1
ATOM 690 C CA . GLN A 1 92 ? -19.131 1.626 10.310 1.00 78.69 92 GLN A CA 1
ATOM 691 C C . GLN A 1 92 ? -19.589 0.448 11.180 1.00 78.69 92 GLN A C 1
ATOM 693 O O . GLN A 1 92 ? -20.260 0.655 12.192 1.00 78.69 92 GLN A O 1
ATOM 698 N N . ALA A 1 93 ? -19.213 -0.784 10.830 1.00 75.75 93 ALA A N 1
ATOM 699 C CA . ALA A 1 93 ? -19.578 -1.965 11.611 1.00 75.75 93 ALA A CA 1
ATOM 700 C C . ALA A 1 93 ? -18.865 -2.030 12.965 1.00 75.75 93 ALA A C 1
ATOM 702 O O . ALA A 1 93 ? -19.485 -2.386 13.969 1.00 75.75 93 ALA A O 1
ATOM 703 N N . PHE A 1 94 ? -17.593 -1.628 13.003 1.00 74.12 94 PHE A N 1
ATOM 704 C CA . PHE A 1 94 ? -16.818 -1.519 14.233 1.00 74.12 94 PHE A CA 1
ATOM 705 C C . PHE A 1 94 ? -17.401 -0.448 15.167 1.00 74.12 94 PHE A C 1
ATOM 707 O O . PHE A 1 94 ? -17.603 -0.704 16.353 1.00 74.12 94 PHE A O 1
ATOM 714 N N . GLY A 1 95 ? -17.770 0.721 14.627 1.00 74.50 95 GLY A N 1
ATOM 715 C CA . GLY A 1 95 ? -18.436 1.785 15.387 1.00 74.50 95 GLY A CA 1
ATOM 716 C C . GLY A 1 95 ? -19.809 1.383 15.939 1.00 74.50 95 GLY A C 1
ATOM 717 O O . GLY A 1 95 ? -20.182 1.806 17.031 1.00 74.50 95 GLY A O 1
ATOM 718 N N . ALA A 1 96 ? -20.538 0.513 15.235 1.00 78.25 96 ALA A N 1
ATOM 719 C CA . ALA A 1 96 ? -21.842 0.003 15.660 1.00 78.25 96 ALA A CA 1
ATOM 720 C C . ALA A 1 96 ? -21.778 -1.136 16.705 1.00 78.25 96 ALA A C 1
ATOM 722 O O . ALA A 1 96 ? -22.832 -1.641 17.092 1.00 78.25 96 ALA A O 1
ATOM 723 N N . LYS A 1 97 ? -20.579 -1.568 17.149 1.00 75.25 97 LYS A N 1
ATOM 724 C CA . LYS A 1 97 ? -20.358 -2.709 18.074 1.00 75.25 97 LYS A CA 1
ATOM 725 C C . LYS A 1 97 ? -21.073 -4.011 17.663 1.00 75.25 97 LYS A C 1
ATOM 727 O O . LYS A 1 97 ? -21.389 -4.849 18.503 1.00 75.25 97 LYS A O 1
ATOM 732 N N . ASN A 1 98 ? -21.340 -4.196 16.371 1.00 75.25 98 ASN A N 1
ATOM 733 C CA . ASN A 1 98 ? -22.055 -5.365 15.867 1.00 75.25 98 ASN A CA 1
ATOM 734 C C . ASN A 1 98 ? -21.054 -6.395 15.329 1.00 75.25 98 ASN A C 1
ATOM 736 O O . ASN A 1 98 ? -20.631 -6.322 14.173 1.00 75.25 98 ASN A O 1
ATOM 740 N N . GLU A 1 99 ? -20.661 -7.342 16.182 1.00 74.19 99 GLU A N 1
ATOM 741 C CA . GLU A 1 99 ? -19.639 -8.341 15.851 1.00 74.19 99 GLU A CA 1
ATOM 742 C C . GLU A 1 99 ? -20.066 -9.319 14.749 1.00 74.19 99 GLU A C 1
ATOM 744 O O . GLU A 1 99 ? -19.228 -9.745 13.951 1.00 74.19 99 GLU A O 1
ATOM 749 N N . ASP A 1 100 ? -21.359 -9.633 14.640 1.00 76.38 100 ASP A N 1
ATOM 750 C CA . ASP A 1 100 ? -21.881 -10.482 13.563 1.00 76.38 100 ASP A CA 1
ATOM 751 C C . ASP A 1 100 ? -21.752 -9.795 12.201 1.00 76.38 100 ASP A C 1
ATOM 753 O O . ASP A 1 100 ? -21.274 -10.392 11.232 1.00 76.38 100 ASP A O 1
ATOM 757 N N . ARG A 1 101 ? -22.092 -8.501 12.129 1.00 71.50 101 ARG A N 1
ATOM 758 C CA . ARG A 1 101 ? -21.869 -7.698 10.919 1.00 71.50 101 ARG A CA 1
ATOM 759 C C . ARG A 1 101 ? -20.388 -7.532 10.616 1.00 71.50 101 ARG A C 1
ATOM 761 O O . ARG A 1 101 ? -20.018 -7.588 9.449 1.00 71.50 101 ARG A O 1
ATOM 768 N N . LEU A 1 102 ? -19.540 -7.377 11.632 1.00 74.31 102 LEU A N 1
ATOM 769 C CA . LEU A 1 102 ? -18.094 -7.292 11.441 1.00 74.31 102 LEU A CA 1
ATOM 770 C C . LEU A 1 102 ? -17.547 -8.572 10.793 1.00 74.31 102 LEU A C 1
ATOM 772 O O . LEU A 1 102 ? -16.848 -8.489 9.786 1.00 74.31 102 LEU A O 1
ATOM 776 N N . LYS A 1 103 ? -17.918 -9.755 11.302 1.00 75.25 103 LYS A N 1
ATOM 777 C CA . LYS A 1 103 ? -17.514 -11.046 10.718 1.00 75.25 103 LYS A CA 1
ATOM 778 C C . LYS A 1 103 ? -18.032 -11.219 9.291 1.00 75.25 103 LYS A C 1
ATOM 780 O O . LYS A 1 103 ? -17.274 -11.646 8.423 1.00 75.25 103 LYS A O 1
ATOM 785 N N . ALA A 1 104 ? -19.283 -10.842 9.028 1.00 78.56 104 ALA A N 1
ATOM 786 C CA . ALA A 1 104 ? -19.861 -10.898 7.687 1.00 78.56 104 ALA A CA 1
ATOM 787 C C . ALA A 1 104 ? -19.143 -9.959 6.702 1.00 78.56 104 ALA A C 1
ATOM 789 O O . ALA A 1 104 ? -18.862 -10.353 5.571 1.00 78.56 104 ALA A O 1
ATOM 790 N N . ILE A 1 105 ? -18.795 -8.741 7.127 1.00 75.00 105 ILE A N 1
ATOM 791 C CA . ILE A 1 105 ? -18.070 -7.765 6.301 1.00 75.00 105 ILE A CA 1
ATOM 792 C C . ILE A 1 105 ? -16.644 -8.230 6.048 1.00 75.00 105 ILE A C 1
ATOM 794 O O . ILE A 1 105 ? -16.199 -8.175 4.908 1.00 75.00 105 ILE A O 1
ATOM 798 N N . VAL A 1 106 ? -15.937 -8.730 7.062 1.00 75.94 106 VAL A N 1
ATOM 799 C CA . VAL A 1 106 ? -14.581 -9.272 6.894 1.00 75.94 106 VAL A CA 1
ATOM 800 C C . VAL A 1 106 ? -14.598 -10.476 5.953 1.00 75.94 106 VAL A C 1
ATOM 802 O O . VAL A 1 106 ? -13.802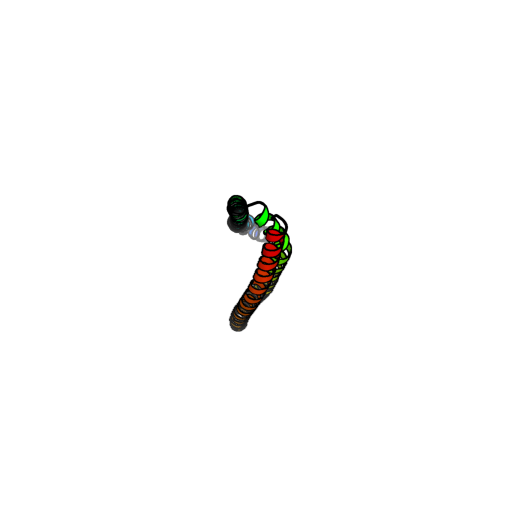 -10.517 5.019 1.00 75.94 106 VAL A O 1
ATOM 805 N N . GLY A 1 107 ? -15.539 -11.409 6.133 1.00 77.50 107 GLY A N 1
ATOM 806 C CA . GLY A 1 107 ? -15.699 -12.563 5.246 1.00 77.50 107 GLY A CA 1
ATOM 807 C C . GLY A 1 107 ? -15.998 -12.149 3.805 1.00 77.50 107 GLY A C 1
ATOM 808 O O . GLY A 1 107 ? -15.320 -12.590 2.882 1.00 77.50 107 GLY A O 1
ATOM 809 N N . THR A 1 108 ? -16.937 -11.220 3.617 1.00 77.94 108 THR A N 1
ATOM 810 C CA . THR A 1 108 ? -17.282 -10.687 2.291 1.00 77.94 108 THR A CA 1
ATOM 811 C C . THR A 1 108 ? -16.097 -9.958 1.669 1.00 77.94 108 THR A C 1
ATOM 813 O O . THR A 1 108 ? -15.779 -10.207 0.515 1.00 77.94 108 THR A O 1
ATOM 816 N N . THR A 1 109 ? -15.391 -9.116 2.426 1.00 76.69 109 THR A N 1
ATOM 817 C CA . THR A 1 109 ? -14.213 -8.372 1.951 1.00 76.69 109 THR A CA 1
ATOM 818 C C . THR A 1 109 ? -13.097 -9.322 1.534 1.00 76.69 109 THR A C 1
ATOM 820 O O . THR A 1 109 ? -12.469 -9.106 0.499 1.00 76.69 109 THR A O 1
ATOM 823 N N . LEU A 1 110 ? -12.867 -10.394 2.297 1.00 77.44 110 LEU A N 1
ATOM 824 C CA . LEU A 1 110 ? -11.845 -11.391 1.995 1.00 77.44 110 LEU A CA 1
ATOM 825 C C . LEU A 1 110 ? -12.184 -12.162 0.716 1.00 77.44 110 LEU A C 1
ATOM 827 O O . LEU A 1 110 ? -11.347 -12.259 -0.179 1.00 77.44 110 LEU A O 1
ATOM 831 N N . THR A 1 111 ? -13.418 -12.656 0.591 1.00 80.12 111 THR A N 1
ATOM 832 C CA . THR A 1 111 ? -13.885 -13.345 -0.619 1.00 80.12 111 THR A CA 1
ATOM 833 C C . THR A 1 111 ? -13.879 -12.413 -1.830 1.00 80.12 111 THR A C 1
ATOM 835 O O . THR A 1 111 ? -13.428 -12.805 -2.902 1.00 80.12 111 THR A O 1
ATOM 838 N N . PHE A 1 112 ? -14.303 -11.159 -1.666 1.00 78.62 112 PHE A N 1
ATOM 839 C CA . PHE A 1 112 ? -14.312 -10.158 -2.731 1.00 78.62 112 PHE A CA 1
ATOM 840 C C . PHE A 1 112 ? -12.887 -9.833 -3.194 1.00 78.62 112 PHE A C 1
ATOM 842 O O . PHE A 1 112 ? -12.595 -9.911 -4.384 1.00 78.62 112 PHE A O 1
ATOM 849 N N . THR A 1 113 ? -11.968 -9.586 -2.255 1.00 77.31 113 THR A N 1
ATOM 850 C CA . THR A 1 113 ? -10.537 -9.381 -2.538 1.00 77.31 113 THR A CA 1
ATOM 851 C C . THR A 1 113 ? -9.932 -10.588 -3.251 1.00 77.31 113 THR A C 1
ATOM 853 O O . THR A 1 113 ? -9.175 -10.411 -4.201 1.00 77.31 113 THR A O 1
ATOM 856 N N . PHE A 1 114 ? -10.290 -11.812 -2.851 1.00 82.19 114 PHE A N 1
ATOM 857 C CA . PHE A 1 114 ? -9.819 -13.029 -3.511 1.00 82.19 114 PHE A CA 1
ATOM 858 C C . PHE A 1 114 ? -10.317 -13.127 -4.959 1.00 82.19 114 PHE A C 1
ATOM 860 O O . PHE A 1 114 ? -9.518 -13.347 -5.866 1.00 82.19 114 PHE A O 1
ATOM 867 N N . ILE A 1 115 ? -11.613 -12.896 -5.199 1.00 82.94 115 ILE A N 1
ATOM 868 C CA . ILE A 1 115 ? -12.200 -12.894 -6.549 1.00 82.94 115 ILE A CA 1
ATOM 869 C C . ILE A 1 115 ? -11.532 -11.833 -7.422 1.00 82.94 115 ILE A C 1
ATOM 871 O O . ILE A 1 115 ? -11.128 -12.123 -8.545 1.00 82.94 115 ILE A O 1
ATOM 875 N N . ILE A 1 116 ? -11.364 -10.619 -6.899 1.00 79.69 116 ILE A N 1
ATOM 876 C CA . ILE A 1 116 ? -10.673 -9.536 -7.600 1.00 79.69 116 ILE A CA 1
ATOM 877 C C . ILE A 1 116 ? -9.228 -9.916 -7.897 1.00 79.69 116 ILE A C 1
ATOM 879 O O . ILE A 1 116 ? -8.789 -9.722 -9.022 1.00 79.69 116 ILE A O 1
ATOM 883 N N . GLY A 1 117 ? -8.507 -10.514 -6.949 1.00 79.50 117 GLY A N 1
ATOM 884 C CA . GLY A 1 117 ? -7.148 -11.004 -7.169 1.00 79.50 117 GLY A CA 1
ATOM 885 C C . GLY A 1 117 ? -7.065 -12.017 -8.314 1.00 79.50 117 GLY A C 1
ATOM 886 O O . GLY A 1 117 ? -6.191 -11.904 -9.170 1.00 79.50 117 GLY A O 1
ATOM 887 N N . VAL A 1 118 ? -8.010 -12.959 -8.384 1.00 84.19 118 VAL A N 1
ATOM 888 C CA . VAL A 1 118 ? -8.091 -13.942 -9.477 1.00 84.19 118 VAL A CA 1
ATOM 889 C C . VAL A 1 118 ? -8.411 -13.268 -10.813 1.00 84.19 118 VAL A C 1
ATOM 891 O O . VAL A 1 118 ? -7.739 -13.531 -11.808 1.00 84.19 118 VAL A O 1
ATOM 894 N N . VAL A 1 119 ? -9.391 -12.363 -10.847 1.00 82.56 119 VAL A N 1
ATOM 895 C CA . VAL A 1 119 ? -9.752 -11.608 -12.059 1.00 82.56 119 VAL A CA 1
ATOM 896 C C . VAL A 1 119 ? -8.563 -10.781 -12.554 1.00 82.56 119 VAL A C 1
ATOM 898 O O . VAL A 1 119 ? -8.240 -10.804 -13.739 1.00 82.56 119 VAL A O 1
ATOM 901 N N . LEU A 1 120 ? -7.862 -10.111 -11.641 1.00 77.00 120 LEU A N 1
ATOM 902 C CA . LEU A 1 120 ? -6.658 -9.336 -11.926 1.00 77.00 120 LEU A CA 1
ATOM 903 C C . LEU A 1 120 ? -5.519 -10.208 -12.457 1.00 77.00 120 LEU A C 1
ATOM 905 O O . LEU A 1 120 ? -4.840 -9.795 -13.392 1.00 77.00 120 LEU A O 1
ATOM 909 N N . ALA A 1 121 ? -5.322 -11.410 -11.912 1.00 78.75 121 ALA A N 1
ATOM 910 C CA . ALA A 1 121 ? -4.311 -12.346 -12.398 1.00 78.75 121 ALA A CA 1
ATOM 911 C C . ALA A 1 121 ? -4.603 -12.810 -13.836 1.00 78.75 121 ALA A C 1
ATOM 913 O O . ALA A 1 121 ? -3.695 -12.857 -14.668 1.00 78.75 121 ALA A O 1
ATOM 914 N N . ILE A 1 122 ? -5.870 -13.093 -14.152 1.00 80.94 122 ILE A N 1
ATOM 915 C CA . ILE A 1 122 ? -6.299 -13.482 -15.502 1.00 80.94 122 ILE A CA 1
ATOM 916 C C . ILE A 1 122 ? -6.097 -12.322 -16.482 1.00 80.94 122 ILE A C 1
ATOM 918 O O . ILE A 1 122 ? -5.470 -12.497 -17.526 1.00 80.94 122 ILE A O 1
ATOM 922 N N . ILE A 1 123 ? -6.572 -11.124 -16.129 1.00 76.12 123 ILE A N 1
ATOM 923 C CA . ILE A 1 123 ? -6.415 -9.922 -16.958 1.00 76.12 123 ILE A CA 1
ATOM 924 C C . ILE A 1 123 ? -4.927 -9.616 -17.165 1.00 76.12 123 ILE A C 1
ATOM 926 O O . ILE A 1 123 ? -4.491 -9.415 -18.297 1.00 76.12 123 ILE A O 1
ATOM 930 N N . GLY A 1 124 ? -4.126 -9.652 -16.098 1.00 69.31 124 GLY A N 1
ATOM 931 C CA . GLY A 1 124 ? -2.682 -9.436 -16.163 1.00 69.31 124 GLY A CA 1
ATOM 932 C C . GLY A 1 124 ? -1.974 -10.425 -17.091 1.00 69.31 124 GLY A C 1
ATOM 933 O O . GLY A 1 124 ? -1.102 -10.023 -17.857 1.00 69.31 124 GLY A O 1
ATOM 934 N N . SER A 1 125 ? -2.384 -11.698 -17.089 1.00 70.38 125 SER A N 1
ATOM 935 C CA . SER A 1 125 ? -1.822 -12.719 -17.981 1.00 70.38 125 SER A CA 1
ATOM 936 C C . SER A 1 125 ? -2.153 -12.471 -19.459 1.00 70.38 125 SER A C 1
ATOM 938 O O . SER A 1 125 ? -1.289 -12.672 -20.312 1.00 70.38 125 SER A O 1
ATOM 940 N N . ILE A 1 126 ? -3.358 -11.982 -19.768 1.00 68.56 126 ILE A N 1
ATOM 941 C CA . ILE A 1 126 ? -3.766 -11.649 -21.143 1.00 68.56 126 ILE A CA 1
ATOM 942 C C . ILE A 1 126 ? -2.976 -10.438 -21.658 1.00 68.56 126 ILE A C 1
ATOM 944 O O . ILE A 1 126 ? -2.370 -10.502 -22.726 1.00 68.56 126 ILE A O 1
ATOM 948 N N . PHE A 1 127 ? -2.897 -9.364 -20.869 1.00 66.25 127 PHE A N 1
ATOM 949 C CA . PHE A 1 127 ? -2.167 -8.154 -21.260 1.00 66.25 127 PHE A CA 1
ATOM 950 C C . PHE A 1 127 ? -0.648 -8.364 -21.348 1.00 66.25 127 PHE A C 1
ATOM 952 O O . PHE A 1 127 ? 0.012 -7.742 -22.182 1.00 66.25 127 PHE A O 1
ATOM 959 N N . ALA A 1 128 ? -0.081 -9.268 -20.540 1.00 62.22 128 ALA A N 1
ATOM 960 C CA . ALA A 1 128 ? 1.317 -9.678 -20.677 1.00 62.22 128 ALA A CA 1
ATOM 961 C C . ALA A 1 128 ? 1.591 -10.315 -22.052 1.00 62.22 128 ALA A C 1
ATOM 963 O O . ALA A 1 128 ? 2.652 -10.098 -22.642 1.00 62.22 128 ALA A O 1
ATOM 964 N N . MET A 1 129 ? 0.620 -11.059 -22.588 1.00 60.31 129 MET A N 1
ATOM 965 C CA . MET A 1 129 ? 0.724 -11.700 -23.897 1.00 60.31 129 MET A CA 1
ATOM 966 C C . MET A 1 129 ? 0.659 -10.680 -25.046 1.00 60.31 129 MET A C 1
ATOM 968 O O . MET A 1 129 ? 1.401 -10.812 -26.022 1.00 60.31 129 MET A O 1
ATOM 972 N N . ASP A 1 130 ? -0.151 -9.628 -24.909 1.00 63.41 130 ASP A N 1
ATOM 973 C CA . ASP A 1 130 ? -0.204 -8.529 -25.882 1.00 63.41 130 ASP A CA 1
ATOM 974 C C . ASP A 1 130 ? 1.083 -7.691 -25.892 1.00 63.41 130 ASP A C 1
ATOM 976 O O . ASP A 1 130 ? 1.580 -7.350 -26.970 1.00 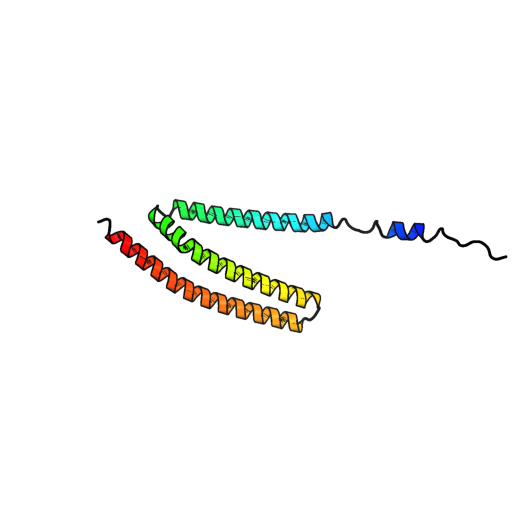63.41 130 ASP A O 1
ATOM 980 N N . ILE A 1 131 ? 1.696 -7.436 -24.727 1.00 60.16 131 ILE A N 1
ATOM 981 C CA . ILE A 1 131 ? 3.019 -6.794 -24.666 1.00 60.16 131 ILE A CA 1
ATOM 982 C C . ILE A 1 131 ? 4.094 -7.653 -25.333 1.00 60.16 131 ILE A C 1
ATOM 984 O O . ILE A 1 131 ? 4.893 -7.127 -26.110 1.00 60.16 131 ILE A O 1
ATOM 988 N N . MET A 1 132 ? 4.105 -8.967 -25.077 1.00 55.62 132 MET A N 1
ATOM 989 C CA . MET A 1 132 ? 5.080 -9.871 -25.696 1.00 55.62 132 MET A CA 1
ATOM 990 C C . MET A 1 132 ? 4.989 -9.822 -27.225 1.00 55.62 132 MET A C 1
ATOM 992 O O . MET A 1 132 ? 6.010 -9.709 -27.904 1.00 55.62 132 MET A O 1
ATOM 996 N N . ARG A 1 133 ? 3.766 -9.833 -27.768 1.00 60.62 133 ARG A N 1
ATOM 997 C CA . ARG A 1 133 ? 3.515 -9.786 -29.217 1.00 60.62 133 ARG A CA 1
ATOM 998 C C . ARG A 1 133 ? 3.884 -8.448 -29.851 1.00 60.62 133 ARG A C 1
ATOM 1000 O O . ARG A 1 133 ? 4.352 -8.422 -30.990 1.00 60.62 133 ARG A O 1
ATOM 1007 N N . LEU A 1 134 ? 3.685 -7.334 -29.147 1.00 56.28 134 LEU A N 1
ATOM 1008 C CA . LEU A 1 134 ? 4.058 -6.011 -29.651 1.00 56.28 134 LEU A CA 1
ATOM 1009 C C . LEU A 1 134 ? 5.586 -5.829 -29.672 1.00 56.28 134 LEU A C 1
ATOM 1011 O O . LEU A 1 134 ? 6.135 -5.285 -30.632 1.00 56.28 134 LEU A O 1
ATOM 1015 N N . MET A 1 135 ? 6.274 -6.353 -28.654 1.00 56.94 135 MET A N 1
ATOM 1016 C CA . MET A 1 135 ? 7.732 -6.298 -28.537 1.00 56.94 135 MET A CA 1
ATOM 1017 C C . MET A 1 135 ? 8.432 -7.193 -29.572 1.00 56.94 135 MET A C 1
ATOM 1019 O O . MET A 1 135 ? 9.441 -6.801 -30.161 1.00 56.94 135 MET A O 1
ATOM 1023 N N . GLU A 1 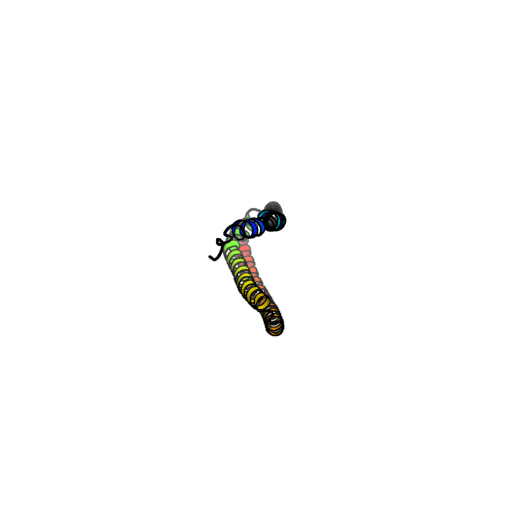136 ? 7.867 -8.368 -29.863 1.00 55.44 136 GLU A N 1
ATOM 1024 C CA . GLU A 1 136 ? 8.348 -9.251 -30.931 1.00 55.44 136 GLU A CA 1
ATOM 1025 C C . GLU A 1 136 ? 8.237 -8.580 -32.311 1.00 55.44 136 GLU A C 1
ATOM 1027 O O . GLU A 1 136 ? 9.162 -8.657 -33.122 1.00 55.44 136 GLU A O 1
ATOM 1032 N N . ARG A 1 137 ? 7.162 -7.815 -32.546 1.00 50.84 137 ARG A N 1
ATOM 1033 C CA . ARG A 1 137 ? 6.942 -7.099 -33.809 1.00 50.84 137 ARG A CA 1
ATOM 1034 C C . ARG A 1 137 ? 7.927 -5.940 -34.026 1.00 50.84 137 ARG A C 1
ATOM 1036 O O . ARG A 1 137 ? 8.338 -5.709 -35.161 1.00 50.84 137 ARG A O 1
ATOM 1043 N N . GLN A 1 138 ? 8.358 -5.243 -32.970 1.00 50.03 138 GLN A N 1
ATOM 1044 C CA . GLN A 1 138 ? 9.381 -4.189 -33.085 1.00 50.03 138 GLN A CA 1
ATOM 1045 C C . GLN A 1 138 ? 10.796 -4.729 -33.332 1.00 50.03 138 GLN A C 1
ATOM 1047 O O . GLN A 1 138 ? 11.585 -4.072 -34.008 1.00 50.03 138 GLN A O 1
ATOM 1052 N N . LYS A 1 139 ? 11.121 -5.935 -32.852 1.00 50.16 139 LYS A N 1
ATOM 1053 C CA . LYS A 1 139 ? 12.445 -6.550 -33.058 1.00 50.16 139 LYS A CA 1
ATOM 1054 C C . LYS A 1 139 ? 12.718 -6.938 -34.519 1.00 50.16 139 LYS A C 1
ATOM 1056 O O . LYS A 1 139 ? 13.877 -7.054 -34.902 1.00 50.16 139 LYS A O 1
ATOM 1061 N N . ILE A 1 140 ? 11.668 -7.128 -35.323 1.00 49.34 140 ILE A N 1
ATOM 1062 C CA . ILE A 1 140 ? 11.756 -7.578 -36.723 1.00 49.34 140 ILE A CA 1
ATOM 1063 C C . ILE A 1 140 ? 11.973 -6.406 -37.701 1.00 49.34 140 ILE A C 1
ATOM 1065 O O . ILE A 1 140 ? 12.523 -6.617 -38.773 1.00 49.34 140 ILE A O 1
ATOM 1069 N N . LEU A 1 141 ? 11.612 -5.167 -37.340 1.00 45.00 141 LEU A N 1
ATOM 1070 C CA . LEU A 1 141 ? 11.726 -3.990 -38.226 1.00 45.00 141 LEU A CA 1
ATOM 1071 C C . LEU A 1 141 ? 13.091 -3.272 -38.178 1.00 45.00 141 LEU A C 1
ATOM 1073 O O . LEU A 1 141 ? 13.280 -2.282 -38.879 1.00 45.00 141 LEU A O 1
ATOM 1077 N N . LEU A 1 142 ? 14.031 -3.749 -37.356 1.00 48.44 142 LEU A N 1
ATOM 1078 C CA . LEU A 1 142 ? 15.380 -3.178 -37.192 1.00 48.44 142 LEU A CA 1
ATOM 1079 C C . LEU A 1 142 ? 16.509 -4.122 -37.654 1.00 48.44 142 LEU A C 1
ATOM 1081 O O . LEU A 1 142 ? 17.666 -3.914 -37.288 1.00 48.44 142 LEU A O 1
ATOM 1085 N N . LYS A 1 143 ? 16.194 -5.149 -38.451 1.00 39.56 143 LYS A N 1
ATOM 1086 C CA . LYS A 1 143 ? 17.182 -5.994 -39.137 1.00 39.56 143 LYS A CA 1
ATOM 1087 C C . LYS A 1 143 ? 16.973 -5.916 -40.642 1.00 39.56 143 LYS A C 1
ATOM 1089 O O . LYS A 1 143 ? 17.999 -5.921 -41.352 1.00 39.56 143 LYS A O 1
#

Radius of gyration: 28.28 Å; chains: 1; bounding box: 55×51×93 Å

Sequence (143 aa):
MKPPADNNKEGAESHKLESESKPIWKSMSMFLVPLLLSNVLQSVGQLFGMVVVGRWLGVNDLAAISAFFPLFFLLVSFVIGIGSGSSILIGQAFGAKNEDRLKAIVGTTLTFTFIIGVVLAIIGSIFAMDIMRLMERQKILLK

InterPro domains:
  IPR002528 Multi antimicrobial extrusion protein [PF01554] (34-139)
  IPR052031 Membrane Transporter and Flippase [PTHR43549] (1-136)